Protein AF-A0A497MEM1-F1 (afdb_monomer_lite)

Secondary structure (DSSP, 8-state):
-EESSHHHHHHHHHHHHHHS-SS-HHHHHHHHHHHHHHSTTEEEEEEEETTEEEEEESPPPP----S-HHHHHHHHTT---

Foldseek 3Di:
DAFPDPVLVVVLVVVLVVQQDDDDNVNSLVSSQVSLVPRPRRQKDWDDDPPDIDIHHDDDDDDDDDDDPVVSVCVVVVDDD

Radius of gyration: 15.92 Å; chains: 1; bounding box: 28×22×49 Å

Sequence (81 aa):
MVADSAALADAAAKAVCIAVMGGDVGEALRKGLERAGEIEGVRGALIIYGEHLATFGKLPKIVKLEGGPSEVLRAALHIQA

pLDDT: mean 91.39, std 8.39, range [56.12, 98.25]

Structure (mmCIF, N/CA/C/O backbone):
data_AF-A0A497MEM1-F1
#
_entry.id   AF-A0A497MEM1-F1
#
loop_
_atom_site.group_PDB
_atom_site.id
_atom_site.type_symbol
_atom_site.label_atom_id
_atom_site.label_alt_id
_atom_site.label_comp_id
_atom_site.label_asym_id
_atom_site.label_entity_id
_atom_site.label_seq_id
_atom_site.pdbx_PDB_ins_code
_atom_site.Cartn_x
_atom_site.Cartn_y
_atom_site.Cartn_z
_atom_site.occupancy
_atom_site.B_iso_or_equiv
_atom_site.auth_seq_id
_atom_site.auth_comp_id
_atom_site.auth_asym_id
_atom_site.auth_atom_id
_atom_site.pdbx_PDB_model_num
ATOM 1 N N . MET A 1 1 ? -0.397 -1.030 4.729 1.00 92.06 1 MET A N 1
ATOM 2 C CA . MET A 1 1 ? -1.466 -0.568 3.816 1.00 92.06 1 MET A CA 1
ATOM 3 C C . MET A 1 1 ? -2.800 -0.541 4.550 1.00 92.06 1 MET A C 1
ATOM 5 O O . MET A 1 1 ? -2.908 -1.218 5.565 1.00 92.06 1 MET A O 1
ATOM 9 N N . VAL A 1 2 ? -3.788 0.224 4.080 1.00 96.25 2 VAL A N 1
ATOM 10 C CA . VAL A 1 2 ? -5.138 0.299 4.661 1.00 96.25 2 VAL A CA 1
ATOM 11 C C . VAL A 1 2 ? -6.152 -0.153 3.611 1.00 96.25 2 VAL A C 1
ATOM 13 O O . VAL A 1 2 ? -6.268 0.482 2.564 1.00 96.25 2 VAL A O 1
ATOM 16 N N . ALA A 1 3 ? -6.886 -1.228 3.896 1.00 97.38 3 ALA A N 1
ATOM 17 C CA . ALA A 1 3 ? -7.895 -1.791 3.001 1.00 97.38 3 ALA A CA 1
ATOM 18 C C . ALA A 1 3 ? -9.116 -2.323 3.775 1.00 97.38 3 ALA A C 1
ATOM 20 O O . ALA A 1 3 ? -9.138 -2.299 5.011 1.00 97.38 3 ALA A O 1
ATOM 21 N N . ASP A 1 4 ? -10.149 -2.761 3.057 1.00 97.50 4 ASP A N 1
ATOM 22 C CA . ASP A 1 4 ? -11.410 -3.277 3.624 1.00 97.50 4 ASP A CA 1
ATOM 23 C C . ASP A 1 4 ? -11.251 -4.612 4.362 1.00 97.50 4 ASP A C 1
ATOM 25 O O . ASP A 1 4 ? -12.018 -4.911 5.273 1.00 97.50 4 ASP A O 1
ATOM 29 N N . SER A 1 5 ? -10.209 -5.381 4.042 1.00 98.06 5 SER A N 1
ATOM 30 C CA . SER A 1 5 ? -9.841 -6.587 4.783 1.00 98.06 5 SER A CA 1
ATOM 31 C C . SER A 1 5 ? -8.325 -6.758 4.880 1.00 98.06 5 SER A C 1
ATOM 33 O O . SER A 1 5 ? -7.565 -6.195 4.088 1.00 98.06 5 SER A O 1
ATOM 35 N N . ALA A 1 6 ? -7.878 -7.566 5.845 1.00 97.69 6 ALA A N 1
ATOM 36 C CA . ALA A 1 6 ? -6.465 -7.906 6.003 1.00 97.69 6 ALA A CA 1
ATOM 37 C C . ALA A 1 6 ? -5.920 -8.696 4.800 1.00 97.69 6 ALA A C 1
ATOM 39 O O . ALA A 1 6 ? -4.825 -8.407 4.328 1.00 97.69 6 ALA A O 1
ATOM 40 N N . ALA A 1 7 ? -6.706 -9.637 4.264 1.00 98.25 7 ALA A N 1
ATOM 41 C CA . ALA A 1 7 ? -6.325 -10.422 3.089 1.00 98.25 7 ALA A CA 1
ATOM 42 C C . ALA A 1 7 ? -6.148 -9.538 1.846 1.00 98.25 7 ALA A C 1
ATOM 44 O O . ALA A 1 7 ? -5.167 -9.676 1.117 1.00 98.25 7 ALA A O 1
ATOM 45 N N . LEU A 1 8 ? -7.060 -8.579 1.640 1.00 98.25 8 LEU A N 1
ATOM 46 C CA . LEU A 1 8 ? -6.925 -7.592 0.572 1.00 98.25 8 LEU A CA 1
ATOM 47 C C . LEU A 1 8 ? -5.683 -6.723 0.779 1.00 98.25 8 LEU A C 1
ATOM 49 O O . LEU A 1 8 ? -4.929 -6.513 -0.164 1.00 98.25 8 LEU A O 1
ATOM 53 N N . ALA A 1 9 ? -5.450 -6.238 2.002 1.00 97.88 9 ALA A N 1
ATOM 54 C CA . ALA A 1 9 ? -4.282 -5.419 2.307 1.00 97.88 9 ALA A CA 1
ATOM 55 C C . ALA A 1 9 ? -2.963 -6.148 1.996 1.00 97.88 9 ALA A C 1
ATOM 57 O O . ALA A 1 9 ? -2.059 -5.524 1.445 1.00 97.88 9 ALA A O 1
ATOM 58 N N . ASP A 1 10 ? -2.861 -7.440 2.314 1.00 98.12 10 ASP A N 1
ATOM 59 C CA . ASP A 1 10 ? -1.677 -8.262 2.047 1.00 98.12 10 ASP A CA 1
ATOM 60 C C . ASP A 1 10 ? -1.454 -8.489 0.541 1.00 98.12 10 ASP A C 1
ATOM 62 O O . ASP A 1 10 ? -0.397 -8.151 -0.002 1.00 98.12 10 ASP A O 1
ATOM 66 N N . ALA A 1 11 ? -2.490 -8.947 -0.172 1.00 98.00 11 ALA A N 1
ATOM 67 C CA . ALA A 1 11 ? -2.424 -9.184 -1.614 1.00 98.00 11 ALA A CA 1
ATOM 68 C C . ALA A 1 11 ? -2.109 -7.900 -2.396 1.00 98.00 11 ALA A C 1
ATOM 70 O O . ALA A 1 11 ? -1.272 -7.884 -3.304 1.00 98.00 11 ALA A O 1
ATOM 71 N N . ALA A 1 12 ? -2.746 -6.797 -2.014 1.00 98.00 12 ALA A N 1
ATOM 72 C CA . ALA A 1 12 ? -2.501 -5.508 -2.625 1.00 98.00 12 ALA A CA 1
ATOM 73 C C . ALA A 1 12 ? -1.085 -4.998 -2.301 1.00 98.00 12 ALA A C 1
ATOM 75 O O . ALA A 1 12 ? -0.446 -4.412 -3.171 1.00 98.00 12 ALA A O 1
ATOM 76 N N . ALA A 1 13 ? -0.559 -5.231 -1.088 1.00 97.00 13 ALA A N 1
ATOM 77 C CA . ALA A 1 13 ? 0.791 -4.792 -0.726 1.00 97.00 13 ALA A CA 1
ATOM 78 C C . ALA A 1 13 ? 1.819 -5.505 -1.602 1.00 97.00 13 ALA A C 1
ATOM 80 O O . ALA A 1 13 ? 2.720 -4.870 -2.149 1.00 97.00 13 ALA A O 1
ATOM 81 N N . LYS A 1 14 ? 1.619 -6.809 -1.829 1.00 97.25 14 LYS A N 1
ATOM 82 C CA . LYS A 1 14 ? 2.428 -7.579 -2.770 1.00 97.25 14 LYS A CA 1
ATOM 83 C C . LYS A 1 14 ? 2.359 -7.006 -4.189 1.00 97.25 14 LYS A C 1
ATOM 85 O O . LYS A 1 14 ? 3.403 -6.829 -4.815 1.00 97.25 14 LYS A O 1
ATOM 90 N N . ALA A 1 15 ? 1.159 -6.701 -4.686 1.00 97.44 15 ALA A N 1
ATOM 91 C CA . ALA A 1 15 ? 0.964 -6.150 -6.027 1.00 97.44 15 ALA A CA 1
ATOM 92 C C . ALA A 1 15 ? 1.646 -4.782 -6.206 1.00 97.44 15 ALA A C 1
ATOM 94 O O . ALA A 1 15 ? 2.295 -4.549 -7.225 1.00 97.44 15 ALA A O 1
ATOM 95 N N . VAL A 1 16 ? 1.543 -3.901 -5.208 1.00 97.38 16 VAL A N 1
ATOM 96 C CA . VAL A 1 16 ? 2.203 -2.589 -5.208 1.00 97.38 16 VAL A CA 1
ATOM 97 C C . VAL A 1 16 ? 3.724 -2.740 -5.155 1.00 97.38 16 VAL A C 1
ATOM 99 O O . VAL A 1 16 ? 4.413 -2.094 -5.935 1.00 97.38 16 VAL A O 1
ATOM 102 N N . CYS A 1 17 ? 4.270 -3.630 -4.320 1.00 95.25 17 CYS A N 1
ATOM 103 C CA . CYS A 1 17 ? 5.718 -3.865 -4.270 1.00 95.25 17 CYS A CA 1
ATOM 104 C C . CYS A 1 17 ? 6.293 -4.337 -5.611 1.00 95.25 17 CYS A C 1
ATOM 106 O O . CYS A 1 17 ? 7.404 -3.956 -5.956 1.00 95.25 17 CYS A O 1
ATOM 108 N N . ILE A 1 18 ? 5.544 -5.131 -6.382 1.00 95.50 18 ILE A N 1
ATOM 109 C CA . ILE A 1 18 ? 5.962 -5.537 -7.733 1.00 95.50 18 ILE A CA 1
ATOM 110 C C . ILE A 1 18 ? 5.971 -4.335 -8.690 1.00 95.50 18 ILE A C 1
ATOM 112 O O . ILE A 1 18 ? 6.837 -4.245 -9.553 1.00 95.50 18 ILE A O 1
ATOM 116 N N . ALA A 1 19 ? 5.041 -3.390 -8.542 1.00 95.44 19 ALA A N 1
ATOM 117 C CA . ALA A 1 19 ? 5.031 -2.173 -9.354 1.00 95.44 19 ALA A CA 1
ATOM 118 C C . ALA A 1 19 ? 6.188 -1.211 -9.007 1.00 95.44 19 ALA A C 1
ATOM 120 O O . ALA A 1 19 ? 6.650 -0.469 -9.874 1.00 95.44 19 ALA A O 1
ATOM 121 N N . VAL A 1 20 ? 6.673 -1.239 -7.760 1.00 93.94 20 VAL A N 1
ATOM 122 C CA . VAL A 1 20 ? 7.792 -0.422 -7.258 1.00 93.94 20 VAL A CA 1
ATOM 123 C C . VAL A 1 20 ? 9.111 -1.182 -7.441 1.00 93.94 20 VAL A C 1
ATOM 125 O O . VAL A 1 20 ? 9.723 -1.649 -6.481 1.00 93.94 20 VAL A O 1
ATOM 128 N N . MET A 1 21 ? 9.554 -1.348 -8.689 1.00 86.75 21 MET A N 1
ATOM 129 C CA . MET A 1 21 ? 10.823 -2.014 -9.000 1.00 86.75 21 MET A CA 1
ATOM 130 C C . MET A 1 21 ? 11.626 -1.270 -10.069 1.00 86.75 21 MET A C 1
ATOM 132 O O . MET A 1 21 ? 11.111 -0.976 -11.145 1.00 86.75 21 MET A O 1
ATOM 136 N N . GLY A 1 22 ? 12.921 -1.085 -9.789 1.00 82.56 22 GLY A N 1
ATOM 137 C CA . GLY A 1 22 ? 13.931 -0.605 -10.735 1.00 82.56 22 GLY A CA 1
ATOM 138 C C . GLY A 1 22 ? 13.765 0.850 -11.189 1.00 82.56 22 GLY A C 1
ATOM 139 O O . GLY A 1 22 ? 12.778 1.514 -10.891 1.00 82.56 22 GLY A O 1
ATOM 140 N N . GLY A 1 23 ? 14.749 1.324 -11.955 1.00 84.62 23 GLY A N 1
ATOM 141 C CA . GLY A 1 23 ? 14.716 2.643 -12.586 1.00 84.62 23 GLY A CA 1
ATOM 142 C C . GLY A 1 23 ? 14.894 3.813 -11.617 1.00 84.62 23 GLY A C 1
ATOM 143 O O . GLY A 1 23 ? 15.534 3.692 -10.573 1.00 84.62 23 GLY A O 1
ATOM 144 N N . ASP A 1 24 ? 14.353 4.961 -12.022 1.00 93.38 24 ASP A N 1
ATOM 145 C CA . ASP A 1 24 ? 14.317 6.176 -11.215 1.00 93.38 24 ASP A CA 1
ATOM 146 C C . ASP A 1 24 ? 13.345 6.031 -10.034 1.00 93.38 24 ASP A C 1
ATOM 148 O O . ASP A 1 24 ? 12.235 5.511 -10.175 1.00 93.38 24 ASP A O 1
ATOM 152 N N . VAL A 1 25 ? 13.752 6.532 -8.864 1.00 94.75 25 VAL A N 1
ATOM 153 C CA . VAL A 1 25 ? 12.968 6.442 -7.622 1.00 94.75 25 VAL A CA 1
ATOM 154 C C . VAL A 1 25 ? 11.601 7.111 -7.771 1.00 94.75 25 VAL A C 1
ATOM 156 O O . VAL A 1 25 ? 10.594 6.559 -7.322 1.00 94.75 25 VAL A O 1
ATOM 159 N N . GLY A 1 26 ? 11.543 8.280 -8.413 1.00 94.38 26 GLY A N 1
ATOM 160 C CA . GLY A 1 26 ? 10.297 9.007 -8.629 1.00 94.38 26 GLY A CA 1
ATOM 161 C C . GLY A 1 26 ? 9.335 8.225 -9.517 1.00 94.38 26 GLY A C 1
ATOM 162 O O . GLY A 1 26 ? 8.153 8.094 -9.190 1.00 94.38 26 GLY A O 1
ATOM 163 N N . GLU A 1 27 ? 9.840 7.641 -10.604 1.00 95.62 27 GLU A N 1
ATOM 164 C CA . GLU A 1 27 ? 9.027 6.811 -11.493 1.00 95.62 27 GLU A CA 1
ATOM 165 C C . GLU A 1 27 ? 8.525 5.532 -10.804 1.00 95.62 27 GLU A C 1
ATOM 167 O O . GLU A 1 27 ? 7.345 5.189 -10.937 1.00 95.62 27 GLU A O 1
ATOM 172 N N . ALA A 1 28 ? 9.383 4.848 -10.043 1.00 96.31 28 ALA A N 1
ATOM 173 C CA . ALA A 1 28 ? 9.016 3.646 -9.297 1.00 96.31 28 ALA A CA 1
ATOM 174 C C . ALA A 1 28 ? 7.914 3.933 -8.263 1.00 96.31 28 ALA A C 1
ATOM 176 O O . ALA A 1 28 ? 6.918 3.209 -8.189 1.00 96.31 28 ALA A O 1
ATOM 177 N N . LEU A 1 29 ? 8.049 5.023 -7.500 1.00 97.12 29 LEU A N 1
ATOM 178 C CA . LEU A 1 29 ? 7.041 5.439 -6.525 1.00 97.12 29 LEU A CA 1
ATOM 179 C C . LEU A 1 29 ? 5.728 5.847 -7.201 1.00 97.12 29 LEU A C 1
ATOM 181 O O . LEU A 1 29 ? 4.666 5.438 -6.734 1.00 97.12 29 LEU A O 1
ATOM 185 N N . ARG A 1 30 ? 5.776 6.577 -8.324 1.00 96.06 30 ARG A N 1
ATOM 186 C CA . ARG A 1 30 ? 4.577 6.932 -9.101 1.00 96.06 30 ARG A CA 1
ATOM 187 C C . ARG A 1 30 ? 3.807 5.685 -9.544 1.00 96.06 30 ARG A C 1
ATOM 189 O O . ARG A 1 30 ? 2.608 5.608 -9.291 1.00 96.06 30 ARG A O 1
ATOM 196 N N . LYS A 1 31 ? 4.489 4.690 -10.126 1.00 96.88 31 LY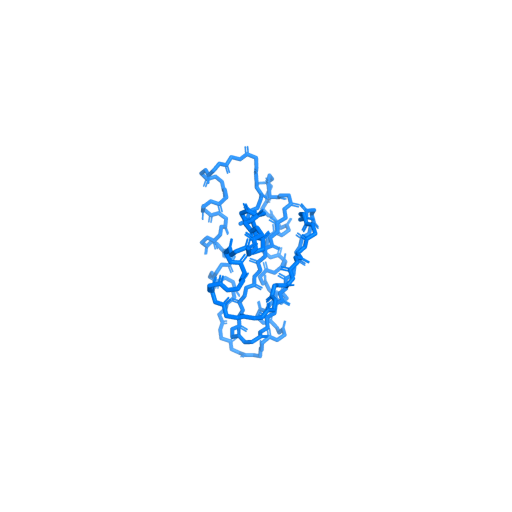S A N 1
ATOM 197 C CA . LYS A 1 31 ? 3.878 3.406 -10.530 1.00 96.88 31 LYS A CA 1
ATOM 198 C C . LYS A 1 31 ? 3.248 2.676 -9.347 1.00 96.88 31 LYS A C 1
ATOM 200 O O . LYS A 1 31 ? 2.151 2.138 -9.465 1.00 96.88 31 LYS A O 1
ATOM 205 N N . GLY A 1 32 ? 3.917 2.679 -8.195 1.00 97.00 32 GLY A N 1
ATOM 206 C CA . GLY A 1 32 ? 3.378 2.104 -6.965 1.00 97.00 32 GLY A CA 1
ATOM 207 C C . GLY A 1 32 ? 2.095 2.783 -6.486 1.00 97.00 32 GLY A C 1
ATOM 208 O O . GLY A 1 32 ? 1.137 2.098 -6.129 1.00 97.00 32 GLY A O 1
ATOM 209 N N . LEU A 1 33 ? 2.060 4.120 -6.490 1.00 97.31 33 LEU A N 1
ATOM 210 C CA . LEU A 1 33 ? 0.880 4.895 -6.096 1.00 97.31 33 LEU A CA 1
ATOM 211 C C . LEU A 1 33 ? -0.291 4.687 -7.063 1.00 97.31 33 LEU A C 1
ATOM 213 O O . LEU A 1 33 ? -1.418 4.498 -6.612 1.00 97.31 33 LEU A O 1
ATOM 217 N N . GLU A 1 34 ? -0.023 4.676 -8.371 1.00 97.00 34 GLU A N 1
ATOM 218 C CA . GLU A 1 34 ? -1.023 4.358 -9.397 1.00 97.00 34 GLU A CA 1
ATOM 219 C C . GLU A 1 34 ? -1.597 2.962 -9.172 1.00 97.00 34 GLU A C 1
ATOM 221 O O . GLU A 1 34 ? -2.811 2.806 -9.047 1.00 97.00 3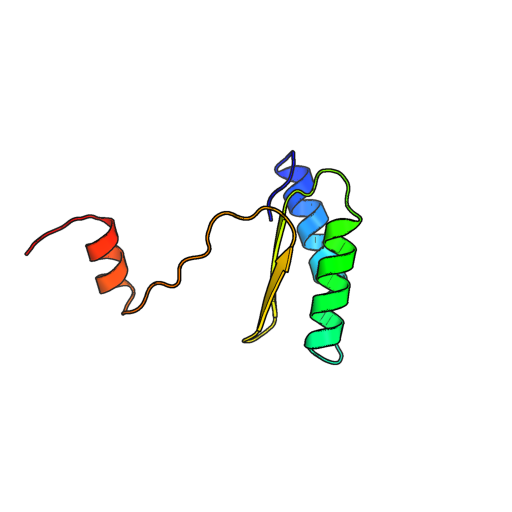4 GLU A O 1
ATOM 226 N N . ARG A 1 35 ? -0.725 1.964 -8.981 1.00 97.69 35 ARG A N 1
ATOM 227 C CA . ARG A 1 35 ? -1.155 0.591 -8.718 1.00 97.69 35 ARG A CA 1
ATOM 228 C C . ARG A 1 35 ? -2.008 0.481 -7.457 1.00 97.69 35 ARG A C 1
ATOM 230 O O . ARG A 1 35 ? -2.963 -0.287 -7.442 1.00 97.69 35 ARG A O 1
ATOM 237 N N . ALA A 1 36 ? -1.684 1.229 -6.404 1.00 97.56 36 ALA A N 1
ATOM 238 C CA . ALA A 1 36 ? -2.481 1.252 -5.180 1.00 97.56 36 ALA A CA 1
ATOM 239 C C . ALA A 1 36 ? -3.881 1.853 -5.402 1.00 97.56 36 ALA A C 1
ATOM 241 O O . ALA A 1 36 ? -4.835 1.387 -4.784 1.00 97.56 36 ALA A O 1
ATOM 242 N N . GLY A 1 37 ? -4.005 2.857 -6.275 1.00 97.06 37 GLY A N 1
ATOM 243 C CA . GLY A 1 37 ? -5.279 3.503 -6.602 1.00 97.06 37 GLY A CA 1
ATOM 244 C C . GLY A 1 37 ? -6.201 2.680 -7.504 1.00 97.06 37 GLY A C 1
ATOM 245 O O . GLY A 1 37 ? -7.412 2.876 -7.468 1.00 97.06 37 GLY A O 1
ATOM 246 N N . GLU A 1 38 ? -5.654 1.742 -8.276 1.00 97.75 38 GLU A N 1
ATOM 247 C CA . GLU A 1 38 ? -6.426 0.823 -9.127 1.00 97.75 38 GLU A CA 1
ATOM 248 C C . GLU A 1 38 ? -7.084 -0.328 -8.355 1.00 97.75 38 GLU A C 1
ATOM 250 O O . GLU A 1 38 ? -7.993 -0.979 -8.869 1.00 97.75 38 GLU A O 1
ATOM 255 N N . ILE A 1 39 ? -6.599 -0.637 -7.150 1.00 97.69 39 ILE A N 1
ATOM 256 C CA . ILE A 1 39 ? -7.072 -1.792 -6.389 1.00 97.69 39 ILE A CA 1
ATOM 257 C C . ILE A 1 39 ? -8.290 -1.380 -5.566 1.00 97.69 39 ILE A C 1
ATOM 259 O O . ILE A 1 39 ? -8.182 -0.678 -4.558 1.00 97.69 39 ILE A O 1
ATOM 263 N N . GLU A 1 40 ? -9.457 -1.863 -5.980 1.00 97.69 40 GLU A N 1
ATOM 264 C CA . GLU A 1 40 ? -10.707 -1.654 -5.255 1.00 97.69 40 GLU A CA 1
ATOM 265 C C . GLU A 1 40 ? -10.599 -2.126 -3.794 1.00 97.69 40 GLU A C 1
ATOM 267 O O . GLU A 1 40 ? -10.004 -3.160 -3.486 1.00 97.69 40 GLU A O 1
ATOM 272 N N . GLY A 1 41 ? -11.151 -1.327 -2.878 1.00 96.69 41 GLY A N 1
ATOM 273 C CA . GLY A 1 41 ? -11.105 -1.578 -1.436 1.00 96.69 41 GLY A CA 1
ATOM 274 C C . GLY A 1 41 ? -9.791 -1.182 -0.749 1.00 96.69 41 GLY A C 1
ATOM 275 O O . GLY A 1 41 ? -9.692 -1.291 0.476 1.00 96.69 41 GLY A O 1
ATOM 276 N N . VAL A 1 42 ? -8.784 -0.680 -1.480 1.00 97.75 42 VAL A N 1
ATOM 277 C CA . VAL A 1 42 ? -7.621 0.003 -0.886 1.00 97.75 42 VAL A 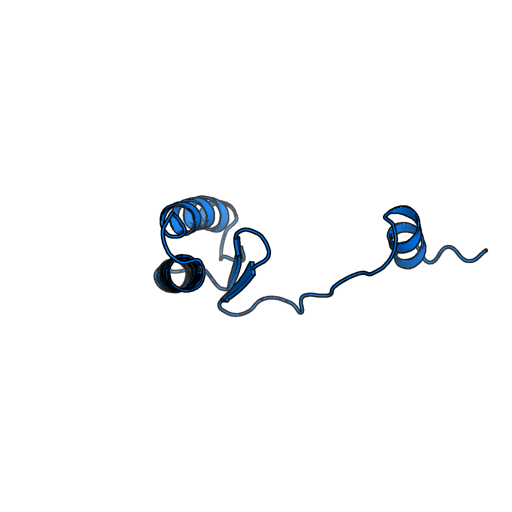CA 1
ATOM 278 C C . VAL A 1 42 ? -7.987 1.456 -0.583 1.00 97.75 42 VAL A C 1
ATOM 280 O O . VAL A 1 42 ? -8.311 2.244 -1.465 1.00 97.75 42 VAL A O 1
ATOM 283 N N . ARG A 1 43 ? -7.906 1.840 0.696 1.00 97.38 43 ARG A N 1
ATOM 284 C CA . ARG A 1 43 ? -8.229 3.201 1.166 1.00 97.38 43 ARG A CA 1
ATOM 285 C C . ARG A 1 43 ? -6.999 4.086 1.335 1.00 97.38 43 ARG A C 1
ATOM 287 O O . ARG A 1 43 ? -7.130 5.309 1.361 1.00 97.38 43 ARG A O 1
ATOM 294 N N . GLY A 1 44 ? -5.818 3.492 1.481 1.00 96.69 44 GLY A N 1
ATOM 295 C CA . GLY A 1 44 ? -4.566 4.234 1.541 1.00 96.69 44 GLY A CA 1
ATOM 296 C C . GLY A 1 44 ? -3.336 3.340 1.595 1.00 96.69 44 GLY A C 1
ATOM 297 O O . GLY A 1 44 ? -3.398 2.217 2.096 1.00 96.69 44 GLY A O 1
ATOM 298 N N . ALA A 1 45 ? -2.208 3.847 1.102 1.00 96.88 45 ALA A N 1
ATOM 299 C CA . ALA A 1 45 ? -0.948 3.115 1.008 1.00 96.88 45 ALA A CA 1
ATOM 300 C C . ALA A 1 45 ? 0.238 3.980 1.440 1.00 96.88 45 ALA A C 1
ATOM 302 O O . ALA A 1 45 ? 0.268 5.179 1.176 1.00 96.88 45 ALA A O 1
ATOM 303 N N . LEU A 1 46 ? 1.201 3.346 2.109 1.00 96.50 46 LEU A N 1
ATOM 304 C CA . LEU A 1 46 ? 2.487 3.911 2.499 1.00 96.50 46 LEU A CA 1
ATOM 305 C C . LEU A 1 46 ? 3.560 3.079 1.799 1.00 96.50 46 LEU A C 1
ATOM 307 O O . LEU A 1 46 ? 3.636 1.875 2.046 1.00 96.50 46 LEU A O 1
ATOM 311 N N . ILE A 1 47 ? 4.345 3.708 0.930 1.00 96.25 47 ILE A N 1
ATOM 312 C CA . ILE A 1 47 ? 5.417 3.065 0.170 1.00 96.25 47 ILE A CA 1
ATOM 313 C C . ILE A 1 47 ? 6.740 3.662 0.637 1.00 96.25 47 ILE A C 1
ATOM 315 O O . ILE A 1 47 ? 6.898 4.883 0.657 1.00 96.25 47 ILE A O 1
ATOM 319 N N . ILE A 1 48 ? 7.674 2.793 1.014 1.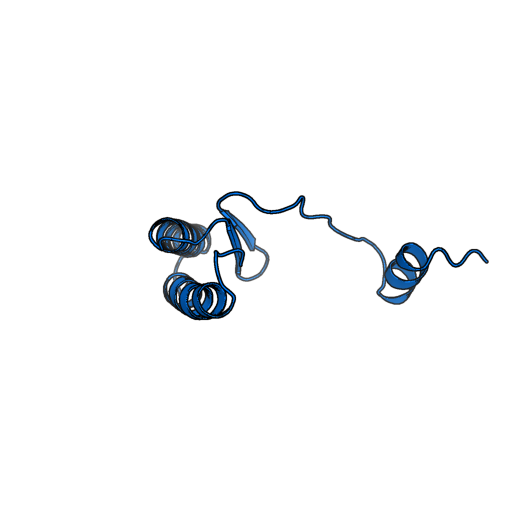00 94.50 48 ILE A N 1
ATOM 320 C CA . ILE A 1 48 ? 9.035 3.162 1.402 1.00 94.50 48 ILE A CA 1
ATOM 321 C C . ILE A 1 48 ? 9.980 2.544 0.374 1.00 94.50 48 ILE A C 1
ATOM 323 O O . ILE A 1 48 ? 9.939 1.332 0.155 1.00 94.50 48 ILE A O 1
ATOM 327 N N . TYR A 1 49 ? 10.802 3.375 -0.265 1.00 94.44 49 TYR A N 1
ATOM 328 C CA . TYR A 1 49 ? 11.782 2.950 -1.262 1.00 94.44 49 TYR A CA 1
ATOM 329 C C . TYR A 1 49 ? 13.111 3.681 -1.038 1.00 94.44 49 TYR A C 1
ATOM 331 O O . TYR A 1 49 ? 13.259 4.854 -1.381 1.00 94.44 49 TYR A O 1
ATOM 339 N N . GLY A 1 50 ? 14.067 2.991 -0.410 1.00 90.75 50 GLY A N 1
ATOM 340 C CA . GLY A 1 50 ? 15.290 3.619 0.095 1.00 90.75 50 GLY A CA 1
ATOM 341 C C . GLY A 1 50 ? 14.966 4.703 1.127 1.00 90.75 50 GLY A C 1
ATOM 342 O O . GLY A 1 50 ? 14.168 4.476 2.033 1.00 90.75 50 GLY A O 1
ATOM 343 N N . GLU A 1 51 ? 15.528 5.895 0.936 1.00 92.00 51 GLU A N 1
ATOM 344 C CA . GLU A 1 51 ? 15.292 7.079 1.780 1.00 92.00 51 GLU A CA 1
ATOM 345 C C . GLU A 1 51 ? 14.006 7.846 1.411 1.00 92.00 51 GLU A C 1
ATOM 347 O O . GLU A 1 51 ? 13.733 8.922 1.946 1.00 92.00 51 GLU A O 1
ATOM 352 N N . HIS A 1 52 ? 13.213 7.323 0.471 1.00 93.81 52 HIS A N 1
ATOM 353 C CA . HIS A 1 52 ? 12.031 7.997 -0.049 1.00 93.81 52 HIS A CA 1
ATOM 354 C C . HIS A 1 52 ? 10.735 7.365 0.451 1.00 93.81 52 HIS A C 1
ATOM 356 O O . HIS A 1 52 ? 10.595 6.151 0.613 1.00 93.81 52 HIS A O 1
ATOM 362 N N . LEU A 1 53 ? 9.760 8.243 0.649 1.00 93.75 53 LEU A N 1
ATOM 363 C CA . LEU A 1 53 ? 8.436 7.981 1.184 1.00 93.75 53 LEU A CA 1
ATOM 364 C C . LEU A 1 53 ? 7.407 8.460 0.161 1.00 93.75 53 LEU A C 1
ATOM 366 O O . LEU A 1 53 ? 7.480 9.603 -0.290 1.00 93.75 53 LEU A O 1
ATOM 370 N N . ALA A 1 54 ? 6.402 7.638 -0.125 1.00 94.94 54 ALA A N 1
ATOM 371 C CA . ALA A 1 54 ? 5.220 8.056 -0.866 1.00 94.94 54 ALA A CA 1
ATOM 372 C C . ALA A 1 54 ? 3.940 7.583 -0.173 1.00 94.94 54 ALA A C 1
ATOM 374 O O . ALA A 1 54 ? 3.892 6.499 0.416 1.00 94.94 54 ALA A O 1
ATOM 375 N N . THR A 1 55 ? 2.891 8.400 -0.244 1.00 95.88 55 THR A N 1
ATOM 376 C CA . THR A 1 55 ? 1.600 8.117 0.387 1.00 95.88 55 THR A CA 1
ATOM 377 C C . THR A 1 55 ? 0.452 8.261 -0.603 1.00 95.88 55 THR A C 1
ATOM 379 O O . THR A 1 55 ? 0.458 9.125 -1.476 1.00 95.88 55 THR A O 1
ATOM 382 N N . PHE A 1 56 ? -0.553 7.404 -0.448 1.00 95.06 56 PHE A N 1
ATOM 383 C CA . PHE A 1 56 ? -1.797 7.425 -1.210 1.00 95.06 56 PHE A CA 1
ATOM 384 C C . PHE A 1 56 ? -2.997 7.384 -0.264 1.00 95.06 56 PHE A C 1
ATOM 386 O O . PHE A 1 56 ? -2.969 6.686 0.754 1.00 95.06 56 PHE A O 1
ATOM 393 N N . GLY A 1 57 ? -4.075 8.068 -0.649 1.00 94.56 57 GLY A N 1
ATOM 394 C CA . GLY A 1 57 ? -5.381 7.954 -0.009 1.00 94.56 57 GLY A CA 1
ATOM 395 C C . GLY A 1 57 ? -5.431 8.497 1.421 1.00 94.56 57 GLY A C 1
ATOM 396 O O . GLY A 1 57 ? -4.773 9.476 1.772 1.00 94.56 57 GLY A O 1
ATOM 397 N N . LYS A 1 58 ? -6.270 7.872 2.250 1.00 92.25 58 LYS A N 1
ATOM 398 C CA . LYS A 1 58 ? -6.575 8.307 3.618 1.00 92.25 58 LYS A CA 1
ATOM 399 C C . LYS A 1 58 ? -5.754 7.507 4.624 1.00 92.25 58 LYS A C 1
ATOM 401 O O . LYS A 1 58 ? -6.216 6.497 5.156 1.00 92.25 58 LYS A O 1
ATOM 406 N N . LEU A 1 59 ? -4.535 7.966 4.888 1.00 92.00 59 LEU A N 1
ATOM 407 C CA . LEU A 1 59 ? -3.721 7.462 5.991 1.00 92.00 59 LEU A CA 1
ATOM 408 C C . LEU A 1 59 ? -3.896 8.332 7.245 1.00 92.00 59 LEU A C 1
ATOM 410 O O . LEU A 1 59 ? -4.087 9.545 7.124 1.00 92.00 59 LEU A O 1
ATOM 414 N N . PRO A 1 60 ? -3.792 7.748 8.453 1.00 87.62 60 PRO A N 1
ATOM 415 C CA . PRO A 1 60 ? -3.589 8.525 9.669 1.00 87.62 60 PRO A CA 1
ATOM 416 C C . PRO A 1 60 ? -2.355 9.429 9.552 1.00 87.62 60 PRO A C 1
ATOM 418 O O . PRO A 1 60 ? -1.445 9.159 8.764 1.00 87.62 60 PRO A O 1
ATOM 421 N N . LYS A 1 61 ? -2.300 10.486 10.371 1.00 87.94 61 LYS A N 1
ATOM 422 C CA . LYS A 1 61 ? -1.142 11.386 10.418 1.00 87.94 61 LYS A CA 1
ATOM 423 C C . LYS A 1 61 ? 0.126 10.584 10.727 1.00 87.94 61 LYS A C 1
ATOM 425 O O . LYS A 1 61 ? 0.245 10.005 11.804 1.00 87.94 61 LYS A O 1
ATOM 430 N N . ILE A 1 62 ? 1.073 10.589 9.792 1.00 86.00 62 ILE A N 1
ATOM 431 C CA . ILE A 1 62 ? 2.399 10.011 10.006 1.00 86.00 62 ILE A CA 1
ATOM 432 C C . ILE A 1 62 ? 3.168 10.962 10.924 1.00 86.00 62 ILE A C 1
ATOM 434 O O . ILE A 1 62 ? 3.276 12.156 10.644 1.00 86.00 62 ILE A O 1
ATOM 438 N N . VAL A 1 63 ? 3.672 10.435 12.036 1.00 86.12 63 VAL A N 1
ATOM 439 C CA . VAL A 1 63 ? 4.503 11.174 12.988 1.00 86.12 63 VAL A CA 1
ATOM 440 C C . VAL A 1 63 ? 5.911 10.598 12.969 1.00 86.12 63 VAL A C 1
ATOM 442 O O . VAL A 1 63 ? 6.091 9.383 13.019 1.00 86.12 63 VAL A O 1
ATOM 445 N N . LYS A 1 64 ? 6.911 11.476 12.878 1.00 82.31 64 LYS A N 1
ATOM 446 C CA . LYS A 1 64 ? 8.315 11.110 13.058 1.00 82.31 64 LYS A CA 1
ATOM 447 C C . LYS A 1 64 ? 8.649 11.269 14.536 1.00 82.31 64 LYS A C 1
ATOM 449 O O . LYS A 1 64 ? 8.384 12.322 15.111 1.00 82.31 64 LYS A O 1
ATOM 454 N N . LEU A 1 65 ? 9.207 10.223 15.129 1.00 83.69 65 LEU A N 1
ATOM 455 C CA . LEU A 1 65 ? 9.741 10.259 16.486 1.00 83.69 65 LEU A CA 1
ATOM 456 C C . LEU A 1 65 ? 11.252 10.475 16.384 1.00 83.69 65 LEU A C 1
ATOM 458 O O . LEU A 1 65 ? 11.904 9.873 15.530 1.00 83.69 65 LEU A O 1
ATOM 462 N N . GLU A 1 66 ? 11.787 11.364 17.214 1.00 82.62 66 GLU A N 1
ATOM 463 C CA . GLU A 1 66 ? 13.215 11.686 17.266 1.00 82.62 66 GLU A CA 1
ATOM 464 C C . GLU A 1 66 ? 13.801 11.231 18.609 1.00 82.62 66 GLU A C 1
ATOM 466 O O . GLU A 1 66 ? 13.090 11.190 19.613 1.00 82.62 66 GLU A O 1
ATOM 471 N N . GLY A 1 67 ? 15.084 10.862 18.612 1.00 85.81 67 GLY A N 1
ATOM 472 C CA . GLY A 1 67 ? 15.763 10.241 19.755 1.00 85.81 67 GLY A CA 1
ATOM 473 C C . GLY A 1 67 ? 16.011 8.740 19.570 1.00 85.81 67 GLY A C 1
ATOM 474 O O . GLY A 1 67 ? 15.610 8.129 18.579 1.00 85.81 67 GLY A O 1
ATOM 475 N N . GLY A 1 68 ? 16.723 8.139 20.518 1.00 87.94 68 GLY A N 1
ATOM 476 C CA . GLY A 1 68 ? 17.002 6.711 20.561 1.00 87.94 68 GLY A CA 1
ATOM 477 C C . GLY A 1 68 ? 15.785 5.880 21.000 1.00 87.94 68 GLY A C 1
ATOM 478 O O . GLY A 1 68 ? 14.863 6.401 21.636 1.00 87.94 68 GLY A O 1
ATOM 479 N N . PRO A 1 69 ? 15.780 4.558 20.736 1.00 82.19 69 PRO A N 1
ATOM 480 C CA . PRO A 1 69 ? 14.654 3.676 21.065 1.00 82.19 69 PRO A CA 1
ATOM 481 C C . PRO A 1 69 ? 14.197 3.773 22.528 1.00 82.19 69 PRO A C 1
ATOM 483 O O . PRO A 1 69 ? 13.001 3.781 22.812 1.00 82.19 69 PRO A O 1
ATOM 486 N N . SER A 1 70 ? 15.149 3.901 23.457 1.00 82.06 70 SER A N 1
ATOM 487 C CA . SER A 1 70 ? 14.886 4.036 24.894 1.00 82.06 70 SER A CA 1
ATOM 488 C C . SER A 1 70 ? 14.192 5.349 25.260 1.00 82.06 70 SER A C 1
ATOM 490 O O . SER A 1 70 ? 13.359 5.362 26.162 1.00 82.06 70 SER A O 1
ATOM 492 N N . GLU A 1 71 ? 14.521 6.452 24.587 1.00 84.44 71 GLU A N 1
ATOM 493 C CA . GLU A 1 71 ? 13.928 7.773 24.837 1.00 84.44 71 GLU A CA 1
ATOM 494 C C . GLU A 1 71 ? 12.495 7.820 24.303 1.00 84.44 71 GLU A C 1
ATOM 496 O O . GLU A 1 71 ? 11.576 8.241 25.007 1.00 84.44 71 GLU A O 1
ATOM 501 N N . VAL A 1 72 ? 12.287 7.269 23.104 1.00 85.31 72 VAL A N 1
ATOM 502 C CA . VAL A 1 72 ? 10.966 7.142 22.480 1.00 85.31 72 VAL A CA 1
ATOM 503 C C . VAL A 1 72 ? 10.042 6.240 23.305 1.00 85.31 72 VAL A C 1
ATOM 505 O O . VAL A 1 72 ? 8.894 6.603 23.565 1.00 85.31 72 VAL A O 1
ATOM 508 N N . LEU A 1 73 ? 10.536 5.086 23.766 1.00 82.50 73 LEU A N 1
ATOM 509 C CA . LEU A 1 73 ? 9.756 4.163 24.593 1.00 82.50 73 LEU A CA 1
ATOM 510 C C . LEU A 1 73 ? 9.359 4.799 25.934 1.00 82.50 73 LEU A C 1
ATOM 512 O O . LEU A 1 73 ? 8.217 4.660 26.367 1.00 82.50 73 LEU A O 1
ATOM 516 N N . ARG A 1 74 ? 10.273 5.536 26.577 1.00 81.81 74 ARG A N 1
ATOM 517 C CA . ARG A 1 74 ? 9.985 6.259 27.827 1.00 81.81 74 ARG A CA 1
ATOM 518 C C . ARG A 1 74 ? 8.902 7.317 27.637 1.00 81.81 74 ARG A C 1
ATOM 520 O O . ARG A 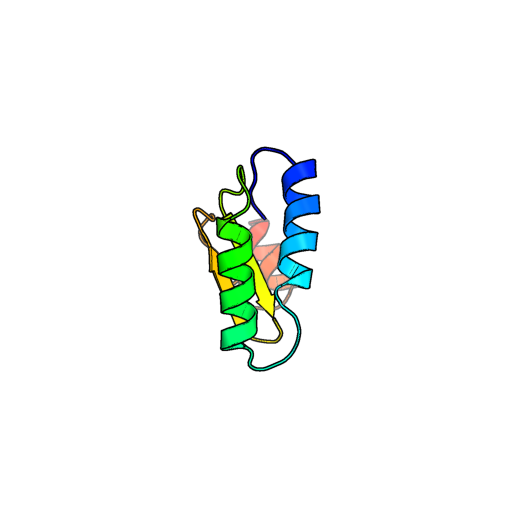1 74 ? 7.976 7.372 28.444 1.00 81.81 74 ARG A O 1
ATOM 527 N N . ALA A 1 75 ? 8.991 8.105 26.564 1.00 80.38 75 ALA A N 1
ATOM 528 C CA . ALA A 1 75 ? 7.991 9.116 26.234 1.00 80.38 75 ALA A CA 1
ATOM 529 C C . ALA A 1 75 ? 6.603 8.495 25.997 1.00 80.38 75 ALA A C 1
ATOM 531 O O . ALA A 1 75 ? 5.606 9.008 26.501 1.00 80.38 75 ALA A O 1
ATOM 532 N N . ALA A 1 76 ? 6.532 7.357 25.297 1.00 76.25 76 ALA A N 1
ATOM 533 C CA . ALA A 1 76 ? 5.275 6.650 25.051 1.00 76.25 76 ALA A CA 1
ATOM 534 C C . ALA A 1 76 ? 4.629 6.100 26.340 1.00 76.25 76 ALA A C 1
ATOM 536 O O . ALA A 1 76 ? 3.404 6.099 26.470 1.00 76.25 76 ALA A O 1
ATOM 537 N N . LEU A 1 77 ? 5.440 5.661 27.308 1.00 84.75 77 LEU A N 1
ATOM 538 C CA . LEU A 1 77 ? 4.975 5.033 28.551 1.00 84.75 77 LEU A CA 1
ATOM 539 C C . LEU A 1 77 ? 4.669 6.022 29.692 1.00 84.75 77 LEU A C 1
ATOM 541 O O . LEU A 1 77 ? 4.285 5.575 30.768 1.00 84.75 77 LEU A O 1
ATOM 545 N N . HIS A 1 78 ? 4.813 7.338 29.486 1.00 71.12 78 HIS A N 1
ATOM 546 C CA . HIS A 1 78 ? 4.583 8.373 30.514 1.00 71.12 78 HIS A CA 1
ATOM 547 C C . HIS A 1 78 ? 5.364 8.148 31.827 1.00 71.12 78 HIS A C 1
ATOM 549 O O . HIS A 1 78 ? 4.940 8.580 32.898 1.00 71.12 78 HIS A O 1
ATOM 555 N N . ILE A 1 79 ? 6.515 7.475 31.769 1.00 67.81 79 ILE A N 1
ATOM 556 C CA . ILE A 1 79 ? 7.347 7.247 32.953 1.00 67.81 79 ILE A CA 1
ATOM 557 C C . ILE A 1 79 ? 8.149 8.528 33.206 1.00 67.81 79 ILE A C 1
ATOM 559 O O . ILE A 1 79 ? 9.078 8.830 32.454 1.0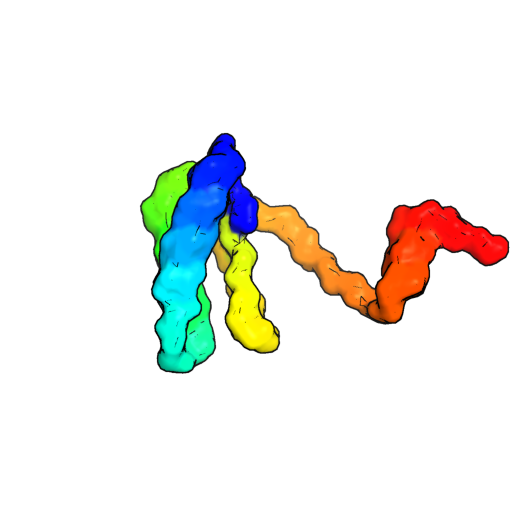0 67.81 79 ILE A O 1
ATOM 563 N N . GLN A 1 80 ? 7.777 9.294 34.237 1.00 64.00 80 GLN A N 1
ATOM 564 C CA . GLN A 1 80 ? 8.601 10.396 34.745 1.00 64.00 80 GLN A CA 1
ATOM 565 C C . GLN A 1 80 ? 9.703 9.862 35.671 1.00 64.00 80 GLN A C 1
ATOM 567 O O . GLN A 1 80 ? 9.557 8.786 36.253 1.00 64.00 80 GLN A O 1
ATOM 572 N N . ALA A 1 81 ? 10.819 10.595 35.715 1.00 56.12 81 ALA A N 1
ATOM 573 C CA . ALA A 1 81 ? 12.008 10.284 36.509 1.00 56.12 81 ALA A CA 1
ATOM 574 C C . ALA A 1 81 ? 11.736 10.281 38.019 1.00 56.12 81 ALA A C 1
ATOM 576 O O . ALA A 1 81 ? 10.904 11.104 38.465 1.00 56.12 81 ALA A O 1
#